Protein AF-A0A520XR33-F1 (afdb_monomer_lite)

Secondary structure (DSSP, 8-state):
--B----TT----HHHHHHHHHHHHHT-S-SSSBBTTB--PPPP-

Foldseek 3Di:
DKDADDDPPDDDDPVLVVVLVVCCVPVNADNSIHDPVDDDDHPDD

Structure (mmCIF, N/CA/C/O backbone):
data_AF-A0A520XR33-F1
#
_entry.id   AF-A0A520XR33-F1
#
loop_
_atom_site.group_PDB
_atom_site.id
_atom_site.type_symbol
_atom_site.label_atom_id
_atom_site.label_alt_id
_atom_site.label_comp_id
_atom_site.label_asym_id
_atom_site.label_entity_id
_atom_site.label_seq_id
_atom_site.pdbx_PDB_ins_code
_atom_site.Cartn_x
_atom_site.Cartn_y
_atom_site.Cartn_z
_atom_site.occupancy
_atom_site.B_iso_or_equiv
_atom_site.auth_seq_id
_atom_site.auth_comp_id
_atom_site.auth_asym_id
_atom_site.auth_atom_id
_atom_site.pdbx_PDB_model_num
ATOM 1 N N . MET A 1 1 ? 5.215 4.630 -7.877 1.00 84.75 1 MET A N 1
ATOM 2 C CA . MET A 1 1 ? 4.241 4.804 -6.777 1.00 84.75 1 MET A CA 1
ATOM 3 C C . MET A 1 1 ? 3.464 3.510 -6.662 1.00 84.75 1 MET A C 1
ATOM 5 O O . MET A 1 1 ? 3.137 2.976 -7.713 1.00 84.75 1 MET A O 1
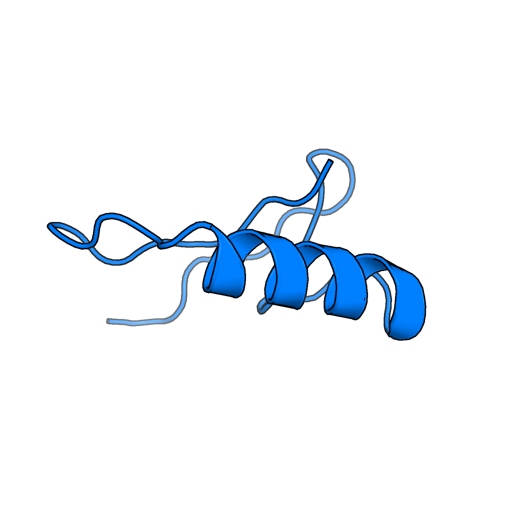ATOM 9 N N . ALA A 1 2 ? 3.222 3.015 -5.449 1.00 94.56 2 ALA A N 1
ATOM 10 C CA . ALA A 1 2 ? 2.411 1.824 -5.202 1.00 94.56 2 ALA A CA 1
ATOM 11 C C . ALA A 1 2 ? 1.080 2.233 -4.558 1.00 94.56 2 ALA A C 1
ATOM 13 O O . ALA A 1 2 ? 1.050 3.158 -3.749 1.00 94.56 2 ALA A O 1
ATOM 14 N N . LEU A 1 3 ? 0.009 1.558 -4.955 1.00 96.56 3 LEU A N 1
ATOM 15 C CA . LEU A 1 3 ? -1.354 1.675 -4.449 1.00 96.56 3 LEU A CA 1
ATOM 16 C C . LEU A 1 3 ? -1.823 0.275 -4.062 1.00 96.56 3 LEU A C 1
ATOM 18 O O . LEU A 1 3 ? -1.430 -0.697 -4.703 1.00 96.56 3 LEU A O 1
ATOM 22 N N . TRP A 1 4 ? -2.642 0.173 -3.028 1.00 96.69 4 TRP A N 1
ATOM 23 C CA . TRP A 1 4 ? -3.290 -1.065 -2.614 1.00 96.69 4 TRP A CA 1
ATOM 24 C C . TRP A 1 4 ? -4.554 -0.718 -1.837 1.00 96.69 4 TRP A C 1
ATOM 26 O O . TRP A 1 4 ? -4.731 0.422 -1.398 1.00 96.69 4 TRP A O 1
ATOM 36 N N . TRP A 1 5 ? -5.435 -1.697 -1.688 1.00 95.81 5 TRP A N 1
ATOM 37 C CA . TRP A 1 5 ? -6.634 -1.539 -0.882 1.00 95.81 5 TRP A CA 1
ATOM 38 C C . TRP A 1 5 ? -6.293 -1.676 0.595 1.00 95.81 5 TRP A C 1
ATOM 40 O O . TRP A 1 5 ? -5.612 -2.617 1.004 1.00 95.81 5 TRP A O 1
ATOM 50 N N . VAL A 1 6 ? -6.766 -0.714 1.379 1.00 94.50 6 VAL A N 1
ATOM 51 C CA . VAL A 1 6 ? -6.576 -0.660 2.825 1.00 94.50 6 VAL A CA 1
ATOM 52 C C . VAL A 1 6 ? -7.948 -0.843 3.477 1.00 94.50 6 VAL A C 1
ATOM 54 O O . VAL A 1 6 ? -8.864 -0.099 3.114 1.00 94.50 6 VAL A O 1
ATOM 57 N N . PRO A 1 7 ? -8.111 -1.805 4.406 1.00 92.62 7 PRO A N 1
ATOM 58 C CA . PRO A 1 7 ? -9.361 -1.989 5.139 1.00 92.62 7 PRO A CA 1
ATOM 59 C C . PRO A 1 7 ? -9.779 -0.718 5.881 1.00 92.62 7 PRO A C 1
ATOM 61 O O . PRO A 1 7 ? -8.925 0.063 6.316 1.00 92.62 7 PRO A O 1
ATOM 64 N N . GLU A 1 8 ? -11.082 -0.512 6.075 1.00 93.69 8 GLU A N 1
ATOM 65 C CA . GLU A 1 8 ? -11.532 0.649 6.841 1.00 93.69 8 GLU A CA 1
ATOM 66 C C . GLU A 1 8 ? -10.961 0.629 8.269 1.00 93.69 8 GLU A C 1
ATOM 68 O O . GLU A 1 8 ? -10.793 -0.422 8.888 1.00 93.69 8 GLU A O 1
ATOM 73 N N . GLY A 1 9 ? -10.604 1.804 8.787 1.00 95.19 9 GLY A N 1
ATOM 74 C CA . GLY A 1 9 ? -9.991 1.935 10.111 1.00 95.19 9 GLY A CA 1
ATOM 75 C C . GLY A 1 9 ? -8.536 1.456 10.207 1.00 95.19 9 GLY A C 1
ATOM 76 O O . GLY A 1 9 ? -7.898 1.703 11.232 1.00 95.19 9 GLY A O 1
ATOM 77 N N . HIS A 1 10 ? -7.97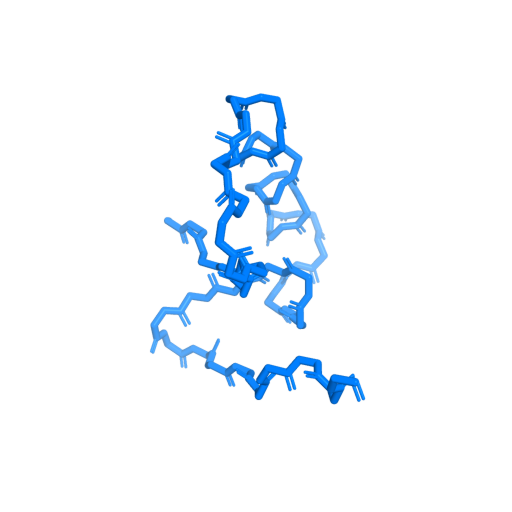4 0.836 9.163 1.00 9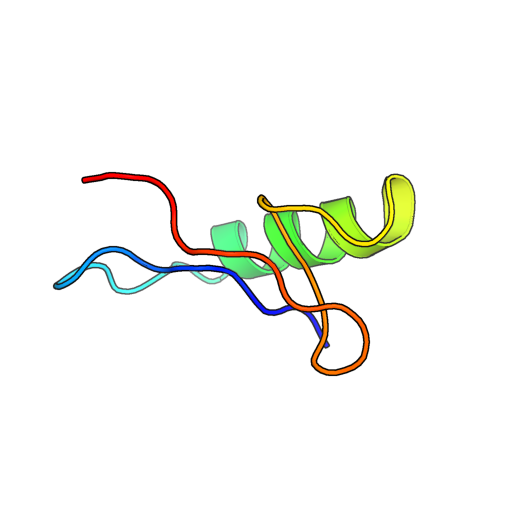5.12 10 HIS A N 1
ATOM 78 C CA . HIS A 1 10 ? -6.562 0.472 9.135 1.00 95.12 10 HIS A CA 1
ATOM 79 C C . HIS A 1 10 ? -5.702 1.648 8.658 1.00 95.12 10 HIS A C 1
ATOM 81 O O . HIS A 1 10 ? -5.909 2.200 7.579 1.00 95.12 10 HIS A O 1
ATOM 87 N N . ILE A 1 11 ? -4.702 2.022 9.459 1.00 96.62 11 ILE A N 1
ATOM 88 C CA . ILE A 1 11 ? -3.669 2.976 9.050 1.00 96.62 11 ILE A CA 1
ATOM 89 C C . ILE A 1 11 ? -2.416 2.161 8.727 1.00 96.62 11 ILE A C 1
ATOM 91 O O . ILE A 1 11 ? -1.813 1.610 9.653 1.00 96.62 11 ILE A O 1
ATOM 95 N N . PRO A 1 12 ? -2.013 2.073 7.449 1.00 95.88 12 PRO A N 1
ATOM 96 C CA . PRO A 1 12 ? -0.889 1.243 7.060 1.00 95.88 12 PRO A CA 1
ATOM 97 C C . PRO A 1 12 ? 0.407 1.790 7.650 1.00 95.88 12 PRO A C 1
ATOM 99 O O . PRO A 1 12 ? 0.628 3.003 7.745 1.00 95.88 12 PRO A O 1
ATOM 102 N N . SER A 1 13 ? 1.292 0.876 8.030 1.00 97.38 13 SER A N 1
ATOM 103 C CA . SER A 1 13 ? 2.612 1.234 8.529 1.00 97.38 13 SER A CA 1
ATOM 104 C C . SER A 1 13 ? 3.568 1.567 7.380 1.00 97.38 13 SER A C 1
ATOM 106 O O . SER A 1 13 ? 3.361 1.211 6.216 1.00 97.38 13 SER A O 1
ATOM 108 N N . LEU A 1 14 ? 4.682 2.223 7.712 1.00 96.88 14 LEU A N 1
ATOM 109 C CA . LEU A 1 14 ? 5.752 2.456 6.741 1.00 96.88 14 LEU A CA 1
ATOM 110 C C . LEU A 1 14 ? 6.355 1.140 6.219 1.00 96.88 14 LEU A C 1
ATOM 112 O O . LEU A 1 14 ? 6.825 1.087 5.083 1.00 96.88 14 LEU A O 1
ATOM 116 N N . GLU A 1 15 ? 6.378 0.097 7.045 1.00 97.62 15 GLU A N 1
ATOM 117 C CA . GLU A 1 15 ? 6.889 -1.219 6.658 1.00 97.62 15 GLU A CA 1
ATOM 118 C C . GLU A 1 15 ? 5.969 -1.887 5.639 1.00 97.62 15 GLU A C 1
ATOM 120 O O . GLU A 1 15 ? 6.461 -2.359 4.616 1.00 97.62 15 GLU A O 1
ATOM 125 N N . GLU A 1 16 ? 4.650 -1.807 5.839 1.00 96.94 16 GLU A N 1
ATOM 126 C CA . GLU A 1 16 ? 3.676 -2.285 4.856 1.00 96.94 16 GLU A CA 1
ATOM 127 C C . GLU A 1 16 ? 3.857 -1.557 3.519 1.00 96.94 16 GLU A C 1
ATOM 129 O O . GLU A 1 16 ? 4.008 -2.190 2.478 1.00 96.94 16 GLU A O 1
ATOM 134 N N . ALA A 1 17 ? 3.970 -0.225 3.534 1.00 96.62 17 ALA A N 1
ATOM 135 C CA . ALA A 1 17 ? 4.193 0.546 2.311 1.00 96.62 17 ALA A CA 1
ATOM 136 C C . ALA A 1 17 ? 5.480 0.131 1.563 1.00 96.62 17 ALA A C 1
ATOM 138 O O . ALA A 1 17 ? 5.501 0.081 0.328 1.00 96.62 17 ALA A O 1
ATOM 139 N N . LYS A 1 18 ? 6.562 -0.185 2.293 1.00 97.56 18 LYS A N 1
ATOM 140 C CA . LYS A 1 18 ? 7.817 -0.693 1.708 1.00 97.56 18 LYS A CA 1
ATOM 141 C C . LYS A 1 18 ? 7.643 -2.081 1.105 1.00 97.56 18 LYS A C 1
ATOM 143 O O . LYS A 1 18 ? 8.196 -2.337 0.033 1.00 97.56 18 LYS A O 1
ATOM 148 N N . GLU A 1 19 ? 6.896 -2.953 1.770 1.00 97.56 19 GLU A N 1
ATOM 149 C CA . GLU A 1 19 ? 6.574 -4.282 1.259 1.00 97.56 19 GLU A CA 1
ATOM 150 C C . GLU A 1 19 ? 5.799 -4.172 -0.058 1.00 97.56 19 GLU A C 1
ATOM 152 O O . GLU A 1 19 ? 6.253 -4.701 -1.071 1.00 97.56 19 GLU A O 1
ATOM 157 N N . ARG A 1 20 ? 4.716 -3.381 -0.096 1.00 97.06 20 ARG A N 1
ATOM 158 C CA . ARG A 1 20 ? 3.907 -3.180 -1.312 1.00 97.06 20 ARG A CA 1
ATOM 159 C C . ARG A 1 20 ? 4.726 -2.604 -2.464 1.00 97.06 20 ARG A C 1
ATOM 161 O O . ARG A 1 20 ? 4.594 -3.034 -3.609 1.00 97.06 20 ARG A O 1
ATOM 168 N N . LEU A 1 21 ? 5.616 -1.653 -2.176 1.00 97.31 21 LEU A N 1
ATOM 169 C CA . LEU A 1 21 ? 6.513 -1.097 -3.189 1.00 97.31 21 LEU A CA 1
ATOM 170 C C . LEU A 1 21 ? 7.513 -2.136 -3.714 1.00 97.31 21 LEU A C 1
ATOM 172 O O . LEU A 1 21 ? 7.796 -2.162 -4.913 1.00 97.31 21 LEU A O 1
ATOM 17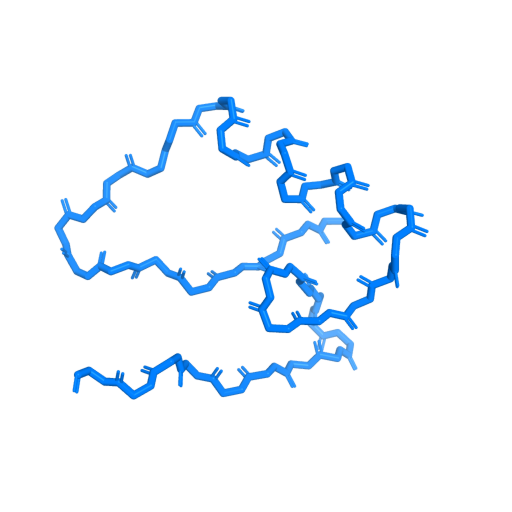6 N N . THR A 1 22 ? 8.053 -2.972 -2.828 1.00 97.56 22 THR A N 1
ATOM 177 C CA . THR A 1 22 ? 8.993 -4.038 -3.196 1.00 97.56 22 THR A CA 1
ATOM 178 C C . THR A 1 22 ? 8.300 -5.087 -4.053 1.00 97.56 22 THR A C 1
ATOM 180 O O . THR A 1 22 ? 8.820 -5.433 -5.111 1.00 97.56 22 THR A O 1
ATOM 183 N N . HIS A 1 23 ? 7.098 -5.505 -3.655 1.00 97.06 23 HIS A N 1
ATOM 184 C CA . HIS A 1 23 ? 6.252 -6.425 -4.408 1.00 97.06 23 HIS A CA 1
ATOM 185 C C . HIS A 1 23 ? 5.967 -5.910 -5.816 1.00 97.06 23 HIS A C 1
ATOM 187 O O . HIS A 1 23 ? 6.230 -6.603 -6.792 1.00 97.06 23 HIS A O 1
ATOM 193 N N . LEU A 1 24 ? 5.535 -4.651 -5.941 1.00 96.69 24 LEU A N 1
ATOM 194 C CA . LEU A 1 24 ? 5.275 -4.032 -7.242 1.00 96.69 24 LEU A CA 1
ATOM 195 C C . LEU A 1 24 ? 6.523 -4.006 -8.140 1.00 96.69 24 LEU A C 1
ATOM 197 O O . LEU A 1 24 ? 6.413 -4.103 -9.361 1.00 96.69 24 LEU A O 1
ATOM 201 N N . ARG A 1 25 ? 7.714 -3.843 -7.553 1.00 96.00 25 ARG A N 1
ATOM 202 C CA . ARG A 1 25 ? 8.975 -3.820 -8.303 1.00 96.00 25 ARG A CA 1
ATOM 203 C C . ARG A 1 25 ? 9.408 -5.213 -8.757 1.00 96.00 25 ARG A C 1
ATOM 205 O O . ARG A 1 25 ? 9.949 -5.329 -9.850 1.00 96.00 25 ARG A O 1
ATOM 212 N N . ASP A 1 26 ? 9.230 -6.217 -7.906 1.00 97.75 26 ASP A N 1
ATOM 213 C CA . ASP A 1 26 ? 9.707 -7.582 -8.141 1.00 97.75 26 ASP A CA 1
ATOM 214 C C . ASP A 1 26 ? 8.721 -8.401 -8.988 1.00 97.75 26 ASP A C 1
ATOM 216 O O . ASP A 1 26 ? 9.112 -9.050 -9.954 1.00 97.75 26 ASP A O 1
ATOM 220 N N . GLN A 1 27 ? 7.428 -8.302 -8.672 1.00 96.25 27 GLN A N 1
ATOM 221 C CA . GLN A 1 27 ? 6.361 -9.108 -9.272 1.00 96.25 27 GLN A CA 1
ATOM 222 C C . GLN A 1 27 ? 5.488 -8.334 -10.267 1.00 96.25 27 GLN A C 1
ATOM 224 O O . GLN A 1 27 ? 4.748 -8.936 -11.044 1.00 96.25 27 GLN A O 1
ATOM 229 N N . GLY A 1 28 ? 5.578 -7.002 -10.281 1.00 95.81 28 GLY A N 1
ATOM 230 C CA . GLY A 1 28 ? 4.705 -6.158 -11.091 1.00 95.81 28 GLY A CA 1
ATOM 231 C C . GLY A 1 28 ? 3.350 -5.888 -10.430 1.00 95.81 28 GLY A C 1
ATOM 232 O O . GLY A 1 28 ? 3.150 -6.110 -9.236 1.00 95.81 28 GLY A O 1
ATOM 233 N N . ALA A 1 29 ? 2.423 -5.323 -11.207 1.00 96.88 29 ALA A N 1
ATOM 234 C CA . ALA A 1 29 ? 1.119 -4.904 -10.698 1.00 96.88 29 ALA A CA 1
ATOM 235 C C . ALA A 1 29 ? 0.204 -6.115 -10.433 1.00 96.88 29 ALA A C 1
ATOM 237 O O . ALA A 1 29 ? 0.030 -6.958 -11.311 1.00 96.88 29 ALA A O 1
ATOM 238 N N . SER A 1 30 ? -0.391 -6.166 -9.242 1.00 95.56 30 SER A N 1
ATOM 239 C CA . SER A 1 30 ? -1.308 -7.214 -8.762 1.00 95.56 30 SER A CA 1
ATOM 240 C C . SER A 1 30 ? -2.303 -6.634 -7.749 1.00 95.56 30 SER A C 1
ATOM 242 O O . SER A 1 30 ? -2.175 -5.472 -7.364 1.00 95.56 30 SER A O 1
ATOM 244 N N . ASP A 1 31 ? -3.264 -7.430 -7.276 1.00 94.62 31 ASP A N 1
ATOM 245 C CA . ASP A 1 31 ? -4.190 -7.038 -6.201 1.00 94.62 31 ASP A CA 1
ATOM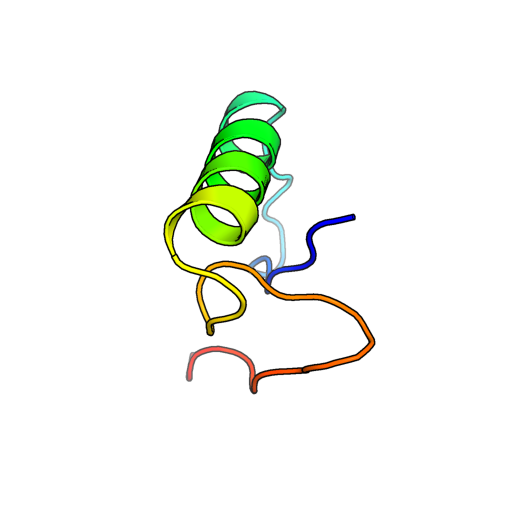 246 C C . ASP A 1 31 ? -3.460 -6.639 -4.904 1.00 94.62 31 ASP A C 1
ATOM 248 O O . ASP A 1 31 ? -3.909 -5.736 -4.194 1.00 94.62 31 ASP A O 1
ATOM 252 N N . HIS A 1 32 ? -2.280 -7.220 -4.647 1.00 94.75 32 HIS A N 1
ATOM 253 C CA . HIS A 1 32 ? -1.450 -6.866 -3.495 1.00 94.75 32 HIS A CA 1
ATOM 254 C C . HIS A 1 32 ? -0.830 -5.472 -3.627 1.00 94.75 32 HIS A C 1
ATOM 256 O O . HIS A 1 32 ? -0.747 -4.737 -2.648 1.00 94.75 32 HIS A O 1
ATOM 262 N N . ALA A 1 33 ? -0.382 -5.075 -4.818 1.00 97.38 33 ALA A N 1
ATOM 263 C CA . ALA A 1 33 ? 0.165 -3.741 -5.052 1.00 97.38 33 ALA A CA 1
ATOM 264 C C . ALA A 1 33 ? 0.108 -3.365 -6.533 1.00 97.38 33 ALA A C 1
ATOM 266 O O . ALA A 1 33 ? 0.557 -4.115 -7.402 1.00 97.38 33 ALA A O 1
ATOM 267 N N . PHE A 1 34 ? -0.380 -2.163 -6.824 1.00 97.19 34 PHE A N 1
ATOM 268 C CA . PHE A 1 34 ? -0.626 -1.708 -8.184 1.00 97.19 34 PHE A CA 1
ATOM 269 C C . PHE A 1 34 ? -0.395 -0.205 -8.387 1.00 97.19 34 PHE A C 1
ATOM 271 O O . PHE A 1 34 ? 0.118 0.500 -7.519 1.00 97.19 34 PHE A O 1
ATOM 278 N N . THR A 1 35 ? -0.699 0.300 -9.585 1.00 96.75 35 THR A N 1
ATOM 279 C CA . THR A 1 35 ? -0.528 1.717 -9.950 1.00 96.75 35 THR A CA 1
ATOM 280 C C . THR A 1 35 ? -1.788 2.241 -10.625 1.00 96.75 35 THR A C 1
ATOM 282 O O . THR A 1 35 ? -2.600 1.458 -11.099 1.00 96.75 35 THR A O 1
ATOM 285 N N . PHE A 1 36 ? -1.929 3.557 -10.782 1.00 94.19 36 PHE A N 1
ATOM 286 C CA . PHE A 1 36 ? -3.061 4.128 -11.527 1.00 94.19 36 PHE A CA 1
ATOM 287 C C . PHE A 1 36 ? -3.163 3.654 -12.987 1.00 94.19 36 PHE A C 1
ATOM 289 O O . PHE A 1 36 ? -4.219 3.785 -13.593 1.00 94.19 36 PHE A O 1
ATOM 296 N N . ARG A 1 37 ? -2.087 3.104 -13.570 1.00 94.38 37 ARG A N 1
ATOM 297 C CA . ARG A 1 37 ? -2.105 2.550 -14.932 1.00 94.38 37 ARG A CA 1
ATOM 298 C C . ARG A 1 37 ? -2.769 1.170 -15.009 1.00 94.38 37 ARG A C 1
ATOM 300 O O . ARG A 1 37 ? -3.230 0.784 -16.078 1.00 94.38 37 ARG A O 1
ATOM 307 N N . SER A 1 38 ? -2.794 0.440 -13.899 1.00 93.81 38 SER A N 1
ATOM 308 C CA . SER A 1 38 ? -3.318 -0.923 -13.804 1.00 93.81 38 SER A CA 1
ATOM 309 C C . SER A 1 38 ? -3.995 -1.071 -12.453 1.00 93.81 38 SER A C 1
ATOM 311 O O . SER A 1 38 ? -3.314 -1.302 -11.464 1.00 93.81 38 SER A O 1
ATOM 313 N N . THR A 1 39 ? -5.306 -0.871 -12.403 1.00 93.31 39 THR A N 1
ATOM 314 C CA . THR A 1 39 ? -6.107 -0.937 -11.175 1.00 93.31 39 THR A CA 1
ATOM 315 C C . THR A 1 39 ? -6.714 -2.320 -10.989 1.00 93.31 39 THR A C 1
ATOM 317 O O . THR A 1 39 ? -7.087 -2.959 -11.970 1.00 93.31 39 THR A O 1
ATOM 320 N N . PHE A 1 40 ? -6.865 -2.739 -9.736 1.00 94.50 40 PHE A N 1
ATOM 321 C CA . PHE A 1 40 ? -7.476 -4.012 -9.354 1.00 94.50 40 PHE A CA 1
ATOM 322 C C . PHE A 1 40 ? -8.674 -3.751 -8.445 1.00 94.50 40 PHE A C 1
ATOM 324 O O . PHE A 1 40 ? -8.715 -2.723 -7.767 1.00 94.50 40 PHE A O 1
ATOM 331 N N . GLU A 1 41 ? -9.648 -4.656 -8.441 1.00 94.12 41 GLU A N 1
ATOM 332 C CA . GLU A 1 41 ? -10.808 -4.571 -7.551 1.00 94.12 41 GLU A CA 1
ATOM 333 C C . GLU A 1 41 ? -10.390 -4.783 -6.087 1.00 94.12 41 GLU A C 1
ATOM 335 O O . GLU A 1 41 ? -9.392 -5.466 -5.830 1.00 94.12 41 GLU A O 1
ATOM 340 N N . PRO A 1 42 ? -11.097 -4.171 -5.121 1.00 91.38 42 PRO A N 1
ATOM 341 C CA . PRO A 1 42 ? -10.868 -4.459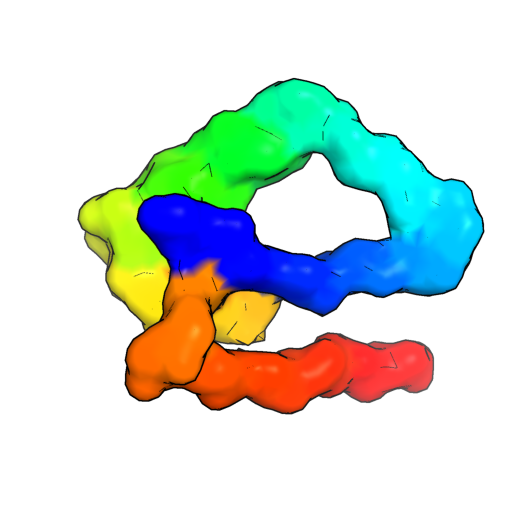 -3.714 1.00 91.38 42 PRO A CA 1
ATOM 342 C C . PRO A 1 42 ? -11.179 -5.928 -3.406 1.00 91.38 42 PRO A C 1
ATOM 344 O O . PRO A 1 42 ? -12.055 -6.512 -4.052 1.00 91.38 42 PRO A O 1
ATOM 347 N N . PRO A 1 43 ? -10.477 -6.536 -2.433 1.00 85.06 43 PRO A N 1
ATOM 348 C CA . PRO A 1 43 ? -10.835 -7.864 -1.958 1.00 85.06 43 PRO A CA 1
ATOM 349 C C . PRO A 1 43 ? -12.297 -7.867 -1.495 1.00 85.06 43 PRO A C 1
ATOM 351 O O . PRO A 1 43 ? -12.775 -6.879 -0.936 1.00 85.06 43 PRO A O 1
ATOM 354 N N . ALA A 1 44 ? -13.006 -8.965 -1.765 1.00 79.75 44 ALA A N 1
ATOM 355 C CA . ALA A 1 44 ? -14.347 -9.160 -1.230 1.00 79.75 44 ALA A CA 1
ATOM 356 C C . ALA A 1 44 ? -14.260 -9.221 0.303 1.00 79.75 44 ALA A C 1
ATOM 358 O O . ALA A 1 44 ? -13.433 -9.972 0.825 1.00 79.75 44 ALA A O 1
ATOM 359 N N . ASP A 1 45 ? -15.065 -8.390 0.965 1.00 61.81 45 ASP A N 1
ATOM 360 C CA . ASP A 1 45 ? -15.191 -8.284 2.426 1.00 61.81 45 ASP A CA 1
ATOM 361 C C . ASP A 1 45 ? -15.631 -9.611 3.072 1.00 61.81 45 ASP A C 1
ATOM 363 O O . ASP A 1 45 ? -16.562 -10.257 2.525 1.00 61.81 45 ASP A O 1
#

pLDDT: mean 94.21, std 6.03, range [61.81, 97.75]

Radius of gyration: 10.29 Å; chains: 1; bounding box: 25×14×25 Å

Sequence (45 aa):
MALWWVPEGHIPSLEEAKERLTHLRDQGASDHAFTFRSTFEPPAD